Protein AF-A0A1I6NS95-F1 (afdb_monomer_lite)

Sequence (112 aa):
MSKTRNIIADAEKYINKHNVPCTVEELFIEFERKYRLHIEFEAYLKQENINSKLEKMRRDKRLLEKRKLFAEWYFVKNQATQSVKKSFINISEMVFASTKTVQNDILKETTD

Structure (mmCIF, N/CA/C/O backbone):
data_AF-A0A1I6NS95-F1
#
_entry.id   AF-A0A1I6NS95-F1
#
loop_
_atom_site.group_PDB
_atom_site.id
_atom_site.type_symbol
_atom_site.label_atom_id
_atom_site.label_alt_id
_atom_site.label_comp_id
_atom_site.label_asym_id
_atom_site.label_entity_id
_atom_site.label_seq_id
_atom_site.pdbx_PDB_ins_code
_atom_site.Cartn_x
_atom_site.Cartn_y
_atom_site.Cartn_z
_atom_site.occupancy
_atom_site.B_iso_or_equiv
_atom_site.auth_seq_id
_atom_site.auth_comp_id
_atom_site.auth_asym_id
_atom_site.auth_atom_id
_atom_site.pdbx_PDB_model_num
ATOM 1 N N . MET A 1 1 ? 30.304 -21.095 -13.608 1.00 44.31 1 MET A N 1
ATOM 2 C CA . MET A 1 1 ? 30.400 -20.032 -14.632 1.00 44.31 1 MET A CA 1
ATOM 3 C C . MET A 1 1 ? 29.029 -19.395 -14.794 1.00 44.31 1 MET A C 1
ATOM 5 O O . MET A 1 1 ? 28.091 -20.099 -15.149 1.00 44.31 1 MET A O 1
ATOM 9 N N . SER A 1 2 ? 28.887 -18.113 -14.451 1.00 53.81 2 SER A N 1
ATOM 10 C CA . SER A 1 2 ? 27.651 -17.357 -14.691 1.00 53.81 2 SER A CA 1
ATOM 11 C C . SER A 1 2 ? 27.492 -17.174 -16.201 1.00 53.81 2 SER A C 1
ATOM 13 O O . SER A 1 2 ? 28.412 -16.669 -16.840 1.00 53.81 2 SER A O 1
ATOM 15 N N . LYS A 1 3 ? 26.384 -17.638 -16.792 1.00 67.56 3 LYS A N 1
ATOM 16 C CA . LYS A 1 3 ? 26.095 -17.369 -18.208 1.00 67.56 3 LYS A CA 1
ATOM 17 C C . LYS A 1 3 ? 25.934 -15.859 -18.365 1.00 67.56 3 LYS A C 1
ATOM 19 O O . LYS A 1 3 ? 25.018 -15.287 -17.779 1.00 67.56 3 LYS A O 1
ATOM 24 N N . THR A 1 4 ? 26.804 -15.227 -19.147 1.00 69.00 4 THR A N 1
ATOM 25 C CA . THR A 1 4 ? 26.652 -13.823 -19.534 1.00 69.00 4 THR A CA 1
ATOM 26 C C . THR A 1 4 ? 25.304 -13.673 -20.233 1.00 69.00 4 THR A C 1
ATOM 28 O O . THR A 1 4 ? 25.068 -14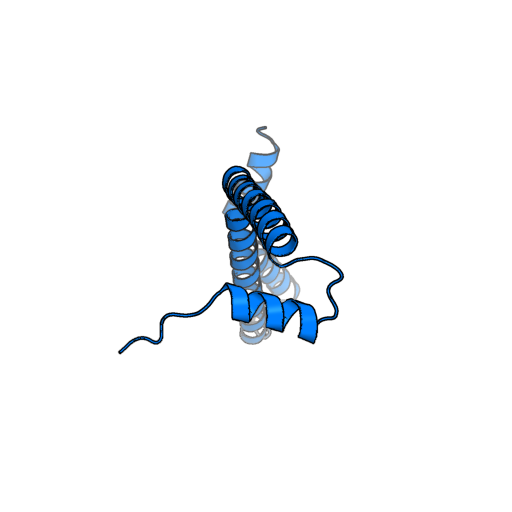.273 -21.282 1.00 69.00 4 THR A O 1
ATOM 31 N N . ARG A 1 5 ? 24.376 -12.958 -19.597 1.00 79.19 5 ARG A N 1
ATOM 32 C CA . ARG A 1 5 ? 23.014 -12.777 -20.100 1.00 79.19 5 ARG A CA 1
ATOM 33 C C . ARG A 1 5 ? 23.073 -11.855 -21.316 1.00 79.19 5 ARG A C 1
ATOM 35 O O . ARG A 1 5 ? 23.588 -10.745 -21.205 1.00 79.19 5 ARG A O 1
ATOM 42 N N . ASN A 1 6 ? 22.578 -12.311 -22.464 1.00 89.00 6 ASN A N 1
ATOM 43 C CA . ASN A 1 6 ? 22.500 -11.477 -23.658 1.00 89.00 6 ASN A CA 1
ATOM 44 C C . ASN A 1 6 ? 21.178 -10.702 -23.638 1.00 89.00 6 ASN A C 1
ATOM 46 O O . ASN A 1 6 ? 20.136 -11.215 -24.038 1.00 89.00 6 ASN A O 1
ATOM 50 N N . ILE A 1 7 ? 21.239 -9.469 -23.139 1.00 89.00 7 ILE A N 1
ATOM 51 C CA . ILE A 1 7 ? 20.060 -8.624 -22.937 1.00 89.00 7 ILE A CA 1
ATOM 52 C C . ILE A 1 7 ? 19.374 -8.229 -24.253 1.00 89.00 7 ILE A C 1
ATOM 54 O O . ILE A 1 7 ? 18.163 -8.036 -24.266 1.00 89.00 7 ILE A O 1
ATOM 58 N N . ILE A 1 8 ? 20.127 -8.171 -25.357 1.00 92.75 8 ILE A N 1
ATOM 59 C CA . ILE A 1 8 ? 19.585 -7.901 -26.694 1.00 92.75 8 ILE A CA 1
ATOM 60 C C . ILE A 1 8 ? 18.709 -9.071 -27.134 1.00 92.75 8 ILE A C 1
ATOM 62 O O . ILE A 1 8 ? 17.544 -8.875 -27.459 1.00 92.75 8 ILE A O 1
ATOM 66 N N . ALA A 1 9 ? 19.221 -10.299 -27.025 1.00 92.06 9 ALA A N 1
ATOM 67 C CA . ALA A 1 9 ? 18.457 -11.500 -27.363 1.00 92.06 9 ALA A CA 1
ATOM 68 C C . ALA A 1 9 ? 17.201 -11.660 -26.484 1.00 92.06 9 ALA A C 1
ATOM 70 O O . ALA A 1 9 ? 16.153 -12.110 -26.951 1.00 92.06 9 ALA A O 1
ATOM 71 N N . ASP A 1 10 ? 17.281 -11.272 -25.207 1.00 92.69 10 ASP A N 1
ATOM 72 C CA . ASP A 1 10 ? 16.124 -11.269 -24.308 1.00 92.69 10 ASP A CA 1
ATOM 73 C C . ASP A 1 10 ? 15.079 -10.208 -24.719 1.00 92.69 10 ASP A C 1
ATOM 75 O O . ASP A 1 10 ? 13.876 -10.484 -24.670 1.00 92.69 10 ASP A O 1
ATOM 79 N N . ALA A 1 11 ? 15.516 -9.027 -25.169 1.00 91.62 11 ALA A N 1
ATOM 80 C CA . ALA A 1 11 ? 14.643 -7.962 -25.663 1.00 91.62 11 ALA A CA 1
ATOM 81 C C . ALA A 1 11 ? 13.969 -8.332 -26.995 1.00 91.62 11 ALA A C 1
ATOM 83 O O . ALA A 1 11 ? 12.755 -8.182 -27.126 1.00 91.62 11 ALA A O 1
ATOM 84 N N . GLU A 1 12 ? 14.709 -8.909 -27.942 1.00 94.69 12 GLU A N 1
ATOM 85 C CA . GLU A 1 12 ? 14.156 -9.444 -29.196 1.00 94.69 12 GLU A CA 1
ATOM 86 C C . GLU A 1 12 ? 13.106 -10.521 -28.916 1.00 94.69 12 GLU A C 1
ATOM 88 O O . GLU A 1 12 ? 12.006 -10.513 -29.473 1.00 94.69 12 GLU A O 1
ATOM 93 N N . LYS A 1 13 ? 13.413 -11.441 -27.994 1.00 94.56 13 LYS A N 1
ATOM 94 C CA . LYS A 1 13 ? 12.470 -12.476 -27.569 1.00 94.56 13 LYS A CA 1
ATOM 95 C C . LYS A 1 13 ? 11.212 -11.874 -26.949 1.00 94.56 13 LYS A C 1
ATOM 97 O O . LYS A 1 13 ? 10.124 -12.397 -27.183 1.00 94.56 13 LYS A O 1
ATOM 102 N N . TYR A 1 14 ? 11.341 -10.810 -26.160 1.00 92.88 14 TYR A N 1
ATOM 103 C CA . TYR A 1 14 ? 10.204 -10.100 -25.579 1.00 92.88 14 TYR A CA 1
ATOM 104 C C . TYR A 1 14 ? 9.336 -9.444 -26.660 1.00 92.88 14 TYR A C 1
ATOM 106 O O . TYR A 1 14 ? 8.125 -9.674 -26.674 1.00 92.88 14 TYR A O 1
ATOM 114 N N . ILE A 1 15 ? 9.952 -8.712 -27.591 1.00 94.50 15 ILE A N 1
ATOM 115 C CA . ILE A 1 15 ? 9.281 -8.060 -28.725 1.00 94.50 15 ILE A CA 1
ATOM 116 C C . ILE A 1 15 ? 8.488 -9.085 -29.536 1.00 94.50 15 ILE A C 1
ATOM 118 O O . ILE A 1 15 ? 7.281 -8.925 -29.715 1.00 94.50 15 ILE A O 1
ATOM 122 N N . ASN A 1 16 ? 9.137 -10.183 -29.926 1.00 94.25 16 ASN A N 1
ATOM 123 C CA . ASN A 1 16 ? 8.523 -11.242 -30.724 1.00 94.25 16 ASN A CA 1
ATOM 124 C C . ASN A 1 16 ? 7.414 -11.981 -29.966 1.00 94.25 16 ASN A C 1
ATOM 126 O O . ASN A 1 16 ? 6.377 -12.307 -30.533 1.00 94.25 16 ASN A O 1
ATOM 130 N N . LYS A 1 17 ? 7.605 -12.249 -28.668 1.00 96.12 17 LYS A N 1
ATOM 131 C CA . LYS A 1 17 ? 6.603 -12.945 -27.847 1.00 96.12 17 LYS A CA 1
ATOM 132 C C . LYS A 1 17 ? 5.340 -12.109 -27.637 1.00 96.12 17 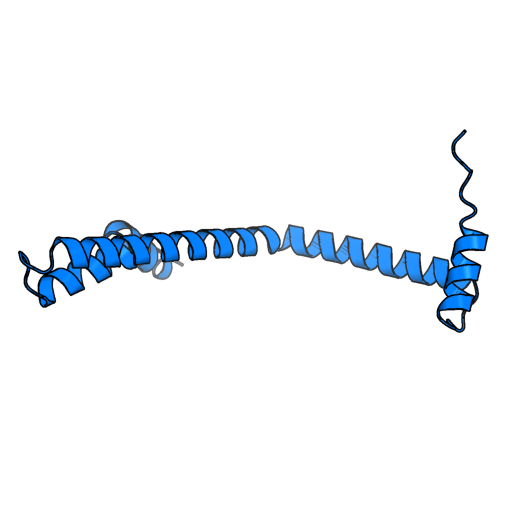LYS A C 1
ATOM 134 O O . LYS A 1 17 ? 4.253 -12.673 -27.527 1.00 96.12 17 LYS A O 1
ATOM 139 N N . HIS A 1 18 ? 5.491 -10.793 -27.514 1.00 93.38 18 HIS A N 1
ATOM 140 C CA . HIS A 1 18 ? 4.404 -9.878 -27.169 1.00 93.38 18 HIS A CA 1
ATOM 141 C C . HIS A 1 18 ? 3.910 -9.040 -28.357 1.00 93.38 18 HIS A C 1
ATOM 143 O O . HIS A 1 18 ? 3.028 -8.207 -28.162 1.00 93.38 18 HIS A O 1
ATOM 149 N N . ASN A 1 19 ? 4.431 -9.281 -29.567 1.00 92.94 19 ASN A N 1
ATOM 150 C CA . ASN A 1 19 ? 4.130 -8.528 -30.788 1.00 92.94 19 ASN A CA 1
ATOM 151 C C . ASN A 1 19 ? 4.232 -7.009 -30.584 1.00 92.94 19 ASN A C 1
ATOM 153 O O . ASN A 1 19 ? 3.344 -6.253 -30.979 1.00 92.94 19 ASN A O 1
ATOM 157 N N . VAL A 1 20 ? 5.299 -6.564 -29.918 1.00 91.56 20 VAL A N 1
ATOM 158 C CA . VAL A 1 20 ? 5.521 -5.135 -29.670 1.00 91.56 20 VAL A CA 1
ATOM 159 C C . VAL A 1 20 ? 6.035 -4.497 -30.965 1.00 91.56 20 VAL A C 1
ATOM 161 O O . VAL A 1 20 ? 7.064 -4.934 -31.470 1.00 91.56 20 VAL A O 1
ATOM 164 N N . PRO A 1 21 ? 5.362 -3.484 -31.536 1.00 92.19 21 PRO A N 1
ATOM 165 C CA . PRO A 1 21 ? 5.769 -2.891 -32.807 1.00 92.19 21 PRO A CA 1
ATOM 166 C C . PRO A 1 21 ? 6.875 -1.843 -32.600 1.00 92.19 21 PRO A C 1
ATOM 168 O O . PRO A 1 21 ? 6.667 -0.664 -32.871 1.00 92.19 21 PRO A O 1
ATOM 171 N N . CYS A 1 22 ? 8.026 -2.253 -32.067 1.00 91.62 22 CYS A N 1
ATOM 172 C CA . CYS A 1 22 ? 9.186 -1.382 -31.871 1.00 91.62 22 CYS A CA 1
ATOM 173 C C . CYS A 1 22 ? 10.500 -2.155 -32.030 1.00 91.62 22 CYS A C 1
ATOM 175 O O . CYS A 1 22 ? 10.524 -3.388 -31.937 1.00 91.62 22 CYS A O 1
ATOM 177 N N . THR A 1 23 ? 11.603 -1.438 -32.233 1.00 94.81 23 THR A N 1
ATOM 178 C CA . THR A 1 23 ? 12.944 -2.035 -32.189 1.00 94.81 23 THR A CA 1
ATOM 179 C C . THR A 1 23 ? 13.404 -2.273 -30.750 1.00 94.81 23 THR A C 1
ATOM 181 O O . THR A 1 23 ? 12.794 -1.815 -29.778 1.00 94.81 23 THR A O 1
ATOM 184 N N . VAL A 1 24 ? 14.503 -3.011 -30.600 1.00 93.25 24 VAL A N 1
ATOM 185 C CA . VAL A 1 24 ? 15.144 -3.243 -29.300 1.00 93.25 24 VAL A CA 1
ATOM 186 C C . VAL A 1 24 ? 15.642 -1.928 -28.694 1.00 93.25 24 VAL A C 1
ATOM 188 O O . VAL A 1 24 ? 15.466 -1.693 -27.499 1.00 93.25 24 VAL A O 1
ATOM 191 N N . GLU A 1 25 ? 16.224 -1.048 -29.507 1.00 93.75 25 GLU A N 1
ATOM 192 C CA . GLU A 1 25 ? 16.699 0.271 -29.082 1.00 93.75 25 GLU A CA 1
ATOM 193 C C . GLU A 1 25 ? 15.542 1.147 -28.592 1.00 93.75 25 GLU A C 1
ATOM 195 O O . GLU A 1 25 ? 15.624 1.725 -27.508 1.00 93.75 25 GLU A O 1
ATOM 200 N N . GLU A 1 26 ? 14.441 1.198 -29.347 1.00 92.88 26 GLU A N 1
ATOM 201 C CA . GLU A 1 26 ? 13.230 1.932 -28.962 1.00 92.88 26 GLU A CA 1
ATOM 202 C C . GLU A 1 26 ? 12.646 1.400 -27.650 1.00 92.88 26 GLU A C 1
ATOM 204 O O . GLU A 1 26 ? 12.262 2.182 -26.775 1.00 92.88 26 GLU A O 1
ATOM 209 N N . LEU A 1 27 ? 12.644 0.075 -27.470 1.00 91.75 27 LEU A N 1
ATOM 210 C CA . LEU A 1 27 ? 12.200 -0.563 -26.235 1.00 91.75 27 LEU A CA 1
ATOM 211 C C . LEU A 1 27 ? 13.051 -0.128 -25.035 1.00 91.75 27 LEU A C 1
ATOM 213 O O . LEU A 1 27 ? 12.503 0.149 -23.965 1.00 91.75 27 LEU A O 1
ATOM 217 N N . PHE A 1 28 ? 14.375 -0.055 -25.193 1.00 93.19 28 PHE A N 1
ATOM 218 C CA . PHE A 1 28 ? 15.265 0.388 -24.118 1.00 93.19 28 PHE A CA 1
ATOM 219 C C . PHE A 1 28 ? 15.115 1.875 -23.802 1.00 93.19 28 PHE A C 1
ATOM 221 O O . PHE A 1 28 ? 15.098 2.231 -22.624 1.00 93.19 28 PHE A O 1
ATOM 228 N N . ILE A 1 29 ? 14.941 2.729 -24.812 1.00 93.06 29 ILE A N 1
ATOM 229 C CA . ILE A 1 29 ? 14.680 4.163 -24.613 1.00 93.06 29 ILE A CA 1
ATOM 230 C C . ILE A 1 29 ? 13.368 4.360 -23.840 1.00 93.06 29 ILE A C 1
ATOM 232 O O . ILE A 1 29 ? 13.315 5.106 -22.857 1.00 93.06 29 ILE A O 1
ATOM 236 N N . GLU A 1 30 ? 12.311 3.650 -24.235 1.00 89.94 30 GLU A N 1
ATOM 237 C CA . GLU A 1 30 ? 11.026 3.672 -23.532 1.00 89.94 30 GLU A CA 1
ATOM 238 C C . GLU A 1 30 ? 11.143 3.158 -22.095 1.00 89.94 30 GLU A C 1
ATOM 240 O O . GLU A 1 30 ? 10.564 3.738 -21.169 1.00 89.94 30 GLU A O 1
ATOM 245 N N . PHE A 1 31 ? 11.908 2.085 -21.890 1.00 89.94 31 PHE A N 1
ATOM 246 C CA . PHE A 1 31 ? 12.181 1.555 -20.561 1.00 89.94 31 PHE A CA 1
ATOM 247 C C . PHE A 1 31 ? 12.908 2.578 -19.687 1.00 89.94 31 PHE A C 1
ATOM 249 O O . PHE A 1 31 ? 12.475 2.824 -18.561 1.00 89.94 31 PHE A O 1
ATOM 256 N N . GLU A 1 32 ? 13.964 3.213 -20.196 1.00 91.62 32 GLU A N 1
ATOM 257 C CA . GLU A 1 32 ? 14.724 4.217 -19.453 1.00 91.62 32 GLU A CA 1
ATOM 258 C C . GLU A 1 32 ? 13.836 5.405 -19.063 1.00 91.62 32 GLU A C 1
ATOM 260 O O . GLU A 1 32 ? 13.848 5.841 -17.908 1.00 91.62 32 GLU A O 1
ATOM 265 N N . ARG A 1 33 ? 12.994 5.883 -19.987 1.00 93.19 33 ARG A N 1
ATOM 266 C CA . ARG A 1 33 ? 12.029 6.953 -19.703 1.00 93.19 33 ARG A CA 1
ATOM 267 C C . ARG A 1 33 ? 11.069 6.564 -18.577 1.00 93.19 33 ARG A C 1
ATOM 269 O O . ARG A 1 33 ? 10.877 7.336 -17.638 1.00 93.19 33 ARG A O 1
ATOM 276 N N . LYS A 1 34 ? 10.482 5.365 -18.643 1.00 90.62 34 LYS A N 1
ATOM 277 C CA . LYS A 1 34 ? 9.575 4.856 -17.598 1.00 90.62 34 LYS A CA 1
ATOM 278 C C . LYS A 1 34 ? 10.287 4.670 -16.262 1.00 90.62 34 LYS A C 1
ATOM 280 O O . LYS A 1 34 ? 9.706 4.959 -15.219 1.00 90.62 34 LYS A O 1
ATOM 285 N N . TYR A 1 35 ? 11.536 4.220 -16.289 1.00 91.38 35 TYR A N 1
ATOM 286 C CA . TYR A 1 35 ? 12.349 4.048 -15.094 1.00 91.38 35 TYR A CA 1
ATOM 287 C C . TYR A 1 35 ? 12.627 5.388 -14.398 1.00 91.38 35 TYR A C 1
ATOM 289 O O . TYR A 1 35 ? 12.461 5.488 -13.184 1.00 91.38 35 TYR A O 1
ATOM 297 N N . ARG A 1 36 ? 12.949 6.447 -15.153 1.00 91.00 36 ARG A N 1
ATOM 298 C CA . ARG A 1 36 ? 13.121 7.799 -14.589 1.00 91.00 36 ARG A CA 1
ATOM 299 C C . ARG A 1 36 ? 11.837 8.330 -13.949 1.00 91.00 36 ARG A C 1
ATOM 301 O O . ARG A 1 36 ? 11.881 8.791 -12.813 1.00 91.00 36 ARG A O 1
ATOM 308 N N . LEU A 1 37 ? 10.692 8.177 -14.620 1.00 93.19 37 LEU A N 1
ATOM 309 C CA . LEU A 1 37 ? 9.387 8.550 -14.055 1.00 93.19 37 LEU A CA 1
ATOM 310 C C . LEU A 1 37 ? 9.073 7.779 -12.767 1.00 93.19 37 LEU A C 1
ATOM 312 O O . LEU A 1 37 ? 8.502 8.333 -11.831 1.00 93.19 37 LEU A O 1
ATOM 316 N N . HIS A 1 38 ? 9.455 6.502 -12.701 1.00 91.88 38 HIS A N 1
ATOM 317 C CA . HIS A 1 38 ? 9.289 5.707 -11.491 1.00 91.88 38 HIS A CA 1
ATOM 318 C C . HIS A 1 38 ? 10.122 6.257 -10.325 1.00 91.88 38 HIS A C 1
ATOM 320 O O . HIS A 1 38 ? 9.592 6.393 -9.226 1.00 91.88 38 HIS A O 1
ATOM 326 N N . ILE A 1 39 ? 11.379 6.643 -10.570 1.00 91.81 39 ILE A N 1
ATOM 327 C CA . ILE A 1 39 ? 12.236 7.278 -9.555 1.00 91.81 39 ILE A CA 1
ATOM 328 C C . ILE A 1 39 ? 11.611 8.585 -9.046 1.00 91.81 39 ILE A C 1
ATOM 330 O O . ILE A 1 39 ? 11.558 8.811 -7.837 1.00 91.81 39 ILE A O 1
ATOM 334 N N . GLU A 1 40 ? 11.118 9.440 -9.946 1.00 92.19 40 GLU A N 1
ATOM 335 C CA . GLU A 1 40 ? 10.455 10.698 -9.572 1.00 92.19 40 GLU A CA 1
ATOM 336 C C . GLU A 1 40 ? 9.197 10.448 -8.733 1.00 92.19 40 GLU A C 1
ATOM 338 O O . GLU A 1 40 ? 8.973 11.111 -7.717 1.00 92.19 40 GLU A O 1
ATOM 343 N N . PHE A 1 41 ? 8.405 9.444 -9.109 1.00 89.44 41 PHE A N 1
ATOM 344 C CA . PHE A 1 41 ? 7.230 9.041 -8.348 1.00 89.44 41 PHE A CA 1
ATOM 345 C C . PHE A 1 41 ? 7.594 8.528 -6.947 1.00 89.44 41 PHE A C 1
ATOM 347 O O . PHE A 1 41 ? 6.962 8.922 -5.966 1.00 89.44 41 PHE A O 1
ATOM 354 N N . GLU A 1 42 ? 8.631 7.698 -6.814 1.00 84.25 42 GLU A N 1
ATOM 355 C CA . GLU A 1 42 ? 9.111 7.246 -5.502 1.00 84.25 42 GLU A CA 1
ATOM 356 C C . GLU A 1 42 ? 9.605 8.411 -4.634 1.00 84.25 42 GLU A C 1
ATOM 358 O O . GLU A 1 42 ? 9.310 8.460 -3.432 1.00 84.25 42 GLU A O 1
ATOM 363 N N . ALA A 1 43 ? 10.313 9.374 -5.231 1.00 90.12 43 ALA A N 1
ATOM 364 C CA . ALA A 1 43 ? 10.755 10.581 -4.541 1.00 90.12 43 ALA A CA 1
ATOM 365 C C . ALA A 1 43 ? 9.560 11.401 -4.029 1.00 90.12 43 ALA A C 1
ATOM 367 O O . ALA A 1 43 ? 9.545 11.785 -2.857 1.00 90.12 43 ALA A O 1
ATOM 368 N N . TYR A 1 44 ? 8.529 11.582 -4.859 1.00 89.00 44 TYR A N 1
ATOM 369 C CA . TYR A 1 44 ? 7.283 12.246 -4.474 1.00 89.00 44 TYR A CA 1
ATOM 370 C C . TYR A 1 44 ? 6.578 11.528 -3.313 1.00 89.00 44 TYR A C 1
ATOM 372 O O . TYR A 1 44 ? 6.250 12.154 -2.304 1.00 89.00 44 TYR A O 1
ATOM 380 N N . LEU A 1 45 ? 6.411 10.201 -3.390 1.00 79.44 45 LEU A N 1
ATOM 381 C CA . LEU A 1 45 ? 5.798 9.413 -2.310 1.00 79.44 45 LEU A CA 1
ATOM 382 C C . LEU A 1 45 ? 6.532 9.582 -0.974 1.00 79.44 45 LEU A C 1
ATOM 384 O O . LEU A 1 45 ? 5.900 9.594 0.092 1.00 79.44 45 LEU A O 1
ATOM 388 N N . LYS A 1 46 ? 7.865 9.686 -1.029 1.00 83.38 46 LYS A N 1
ATOM 389 C CA . LYS A 1 46 ? 8.718 9.899 0.140 1.00 83.38 46 LYS A CA 1
ATOM 390 C C . LYS A 1 46 ? 8.590 11.324 0.678 1.00 83.38 46 LYS A C 1
ATOM 392 O O . LYS A 1 46 ? 8.425 11.478 1.885 1.00 83.38 46 LYS A O 1
ATOM 397 N N . GLN A 1 47 ? 8.620 12.334 -0.192 1.00 88.12 47 GLN A N 1
ATOM 398 C CA . GLN A 1 47 ? 8.465 13.745 0.176 1.00 88.12 47 GLN A CA 1
ATOM 399 C C . GLN A 1 47 ? 7.110 14.009 0.846 1.00 88.12 47 GLN A C 1
ATOM 401 O O . GLN A 1 47 ? 7.053 14.607 1.918 1.00 88.12 47 GLN A O 1
ATOM 406 N N . GLU A 1 48 ? 6.030 13.472 0.282 1.00 88.69 48 GLU A N 1
ATOM 407 C CA . GLU A 1 48 ? 4.668 13.643 0.805 1.00 88.69 48 GLU A CA 1
ATOM 408 C C . GLU A 1 48 ? 4.346 12.750 2.017 1.00 88.69 48 GLU A C 1
ATOM 410 O O . GLU A 1 48 ? 3.226 12.764 2.557 1.00 88.69 48 GLU A O 1
ATOM 415 N N . ASN A 1 49 ? 5.325 11.952 2.461 1.00 86.25 49 ASN A N 1
ATOM 416 C CA . ASN A 1 49 ? 5.195 10.976 3.540 1.00 86.25 49 ASN A CA 1
ATOM 417 C C . ASN A 1 49 ? 4.004 10.014 3.344 1.00 86.25 49 ASN A C 1
ATOM 419 O O . ASN A 1 49 ? 3.434 9.520 4.322 1.00 86.25 49 ASN A O 1
ATOM 423 N N . ILE A 1 50 ? 3.613 9.723 2.097 1.00 81.56 50 ILE A N 1
ATOM 424 C CA . ILE A 1 50 ? 2.403 8.944 1.776 1.00 81.56 50 ILE A CA 1
ATOM 425 C C . ILE A 1 50 ? 2.513 7.520 2.327 1.00 81.56 50 ILE A C 1
ATOM 427 O O . ILE A 1 50 ? 1.594 7.041 2.991 1.00 81.56 50 ILE A O 1
ATOM 431 N N . ASN A 1 51 ? 3.665 6.870 2.146 1.00 81.31 51 ASN A N 1
ATOM 432 C CA . ASN A 1 51 ? 3.899 5.522 2.675 1.00 81.31 51 ASN A CA 1
ATOM 433 C C . ASN A 1 51 ? 3.842 5.487 4.210 1.00 81.31 51 ASN A C 1
ATOM 435 O O . ASN A 1 51 ? 3.288 4.558 4.794 1.00 81.31 51 ASN A O 1
ATOM 439 N N . SER A 1 52 ? 4.354 6.530 4.869 1.00 79.00 52 SER A N 1
ATOM 440 C CA . SER A 1 52 ? 4.286 6.661 6.328 1.00 79.00 52 SER A CA 1
ATOM 441 C C . SER A 1 52 ? 2.841 6.841 6.810 1.00 79.00 52 SER A C 1
ATOM 443 O O . SER A 1 52 ? 2.405 6.151 7.736 1.00 79.00 52 SER A O 1
ATOM 445 N N . LYS A 1 53 ? 2.058 7.697 6.135 1.00 76.06 53 LYS A N 1
ATOM 446 C CA . LYS A 1 53 ? 0.624 7.898 6.409 1.00 76.06 53 LYS A CA 1
ATOM 447 C C . LYS A 1 53 ? -0.170 6.599 6.229 1.00 76.06 53 LYS A C 1
ATOM 449 O O . LYS A 1 53 ? -0.960 6.245 7.101 1.00 76.06 53 LYS A O 1
ATOM 454 N N . LEU A 1 54 ? 0.087 5.849 5.157 1.00 73.81 54 LEU A N 1
ATOM 455 C CA . LEU A 1 54 ? -0.567 4.566 4.886 1.00 73.81 54 LEU A CA 1
ATOM 456 C C . LEU A 1 54 ? -0.253 3.520 5.969 1.00 73.81 54 LEU A C 1
ATOM 458 O O . LEU A 1 54 ? -1.154 2.837 6.463 1.00 73.81 54 LEU A O 1
ATOM 462 N N . GLU A 1 55 ? 1.011 3.412 6.380 1.00 77.25 55 GLU A N 1
ATOM 463 C CA . GLU A 1 55 ? 1.410 2.512 7.465 1.00 77.25 55 GLU A CA 1
ATOM 464 C C . GLU A 1 55 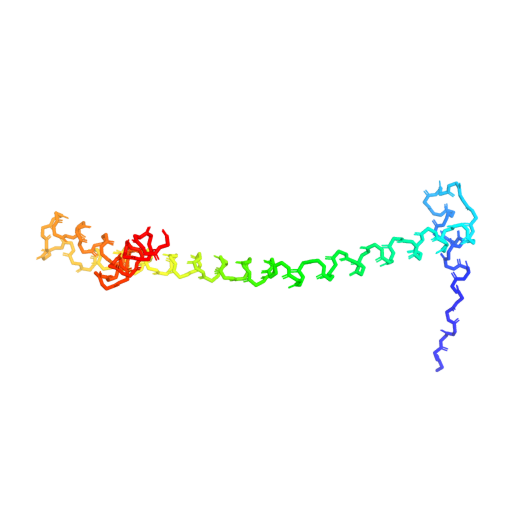? 0.809 2.923 8.812 1.00 77.25 55 GLU A C 1
ATOM 466 O O . GLU A 1 55 ? 0.405 2.054 9.590 1.00 77.25 55 GLU A O 1
ATOM 471 N N . LYS A 1 56 ? 0.680 4.228 9.084 1.00 75.75 56 LYS A N 1
ATOM 472 C CA . LYS A 1 56 ? -0.040 4.726 10.262 1.00 75.75 56 LYS A CA 1
ATOM 473 C C . LYS A 1 56 ? -1.510 4.294 10.228 1.00 75.75 56 LYS A C 1
ATOM 475 O O . LYS A 1 56 ? -1.955 3.637 11.163 1.00 75.75 56 LYS A O 1
ATOM 480 N N . MET A 1 57 ? -2.220 4.526 9.122 1.00 71.81 57 MET A N 1
ATOM 481 C CA . MET A 1 57 ? -3.621 4.101 8.966 1.00 71.81 57 MET A CA 1
ATOM 482 C C . MET A 1 57 ? -3.802 2.588 9.154 1.00 71.81 57 MET A C 1
ATOM 484 O O . MET A 1 57 ? -4.757 2.143 9.791 1.00 71.81 57 MET A O 1
ATOM 488 N N . ARG A 1 58 ? -2.874 1.772 8.635 1.00 72.06 58 ARG A N 1
ATOM 489 C CA . ARG A 1 58 ? -2.892 0.312 8.831 1.00 72.06 58 ARG A CA 1
ATOM 490 C C . ARG A 1 58 ? -2.726 -0.074 10.301 1.00 72.06 58 ARG A C 1
ATOM 492 O O . ARG A 1 58 ? -3.412 -0.987 10.766 1.00 72.06 58 ARG A O 1
ATOM 499 N N . ARG A 1 59 ? -1.829 0.594 11.034 1.00 72.19 59 ARG A N 1
ATOM 500 C CA . ARG A 1 59 ? -1.654 0.375 12.480 1.00 72.19 59 ARG A CA 1
ATOM 501 C C . ARG A 1 59 ? -2.894 0.794 13.261 1.00 72.19 59 ARG A C 1
ATOM 503 O O . ARG A 1 59 ? -3.351 0.014 14.094 1.00 72.19 59 ARG A O 1
ATOM 510 N N . ASP A 1 60 ? -3.455 1.957 12.947 1.00 72.88 60 ASP A N 1
ATOM 511 C CA . ASP A 1 60 ? -4.647 2.492 13.609 1.00 72.88 60 ASP A CA 1
ATOM 512 C C . ASP A 1 60 ? -5.852 1.563 13.396 1.00 72.88 60 ASP A C 1
ATOM 514 O O . ASP A 1 60 ? -6.538 1.205 14.357 1.00 72.88 60 ASP A O 1
ATOM 518 N N . LYS A 1 61 ? -6.034 1.043 12.173 1.00 75.19 61 LYS A N 1
ATOM 519 C CA . LYS A 1 61 ? -7.047 0.020 11.870 1.00 75.19 61 LYS A CA 1
ATOM 520 C C . LYS A 1 61 ? -6.880 -1.235 12.736 1.00 75.19 61 LYS A C 1
ATOM 522 O O . LYS A 1 61 ? -7.837 -1.669 13.373 1.00 75.19 61 LYS A O 1
ATOM 527 N N . ARG A 1 62 ? -5.667 -1.800 12.804 1.00 73.44 62 ARG A N 1
ATOM 528 C CA . ARG A 1 62 ? -5.385 -2.995 13.629 1.00 73.44 62 ARG A CA 1
ATOM 529 C C . ARG A 1 62 ? -5.641 -2.740 15.116 1.00 73.44 62 ARG A C 1
ATOM 531 O O . ARG A 1 62 ? -6.086 -3.638 15.828 1.00 73.44 62 ARG A O 1
ATOM 538 N N . LEU A 1 63 ? -5.326 -1.541 15.607 1.00 75.19 63 LEU A N 1
ATOM 539 C CA . LEU A 1 63 ? -5.571 -1.169 16.999 1.00 75.19 63 LEU A CA 1
ATOM 540 C C . LEU A 1 63 ? -7.073 -1.098 17.295 1.00 75.19 63 LEU A C 1
ATOM 542 O O . LEU A 1 63 ? -7.513 -1.625 18.318 1.00 75.19 63 LEU A O 1
ATOM 546 N N . LEU A 1 64 ? -7.852 -0.498 16.395 1.00 73.94 64 LEU A N 1
ATOM 547 C CA . LEU A 1 64 ? -9.303 -0.404 16.528 1.00 73.94 64 LEU A CA 1
ATOM 548 C C . LEU A 1 64 ? -9.963 -1.791 16.534 1.00 73.94 64 LEU A C 1
ATOM 550 O O . LEU A 1 64 ? -10.813 -2.063 17.380 1.00 73.94 64 LEU A O 1
ATOM 554 N N . GLU A 1 65 ? -9.519 -2.696 15.659 1.00 75.56 65 GLU A N 1
ATOM 555 C CA . GLU A 1 65 ? -9.985 -4.090 15.633 1.00 75.56 65 GLU A CA 1
ATOM 556 C C . GLU A 1 65 ? -9.718 -4.804 16.968 1.00 75.56 65 GLU A C 1
ATOM 558 O O . GLU A 1 65 ? -10.618 -5.435 17.525 1.00 75.56 65 GLU A O 1
ATOM 563 N N . LYS A 1 66 ? -8.518 -4.644 17.546 1.00 72.88 66 LYS A N 1
ATOM 564 C CA . LYS A 1 66 ? -8.194 -5.201 18.872 1.00 72.88 66 LYS A CA 1
ATOM 565 C C . LYS A 1 66 ? -9.077 -4.630 19.981 1.00 72.88 66 LYS A C 1
ATOM 567 O O . LYS A 1 66 ? -9.517 -5.380 20.850 1.00 72.88 66 LYS A O 1
ATOM 572 N N . ARG A 1 67 ? -9.342 -3.319 19.963 1.00 72.88 67 ARG A N 1
ATOM 573 C CA . ARG A 1 67 ? -10.223 -2.669 20.949 1.00 72.88 67 ARG A CA 1
ATOM 574 C C . ARG A 1 67 ? -11.655 -3.175 20.846 1.00 72.88 67 ARG A C 1
ATOM 576 O O . ARG A 1 67 ? -12.270 -3.438 21.874 1.00 72.88 67 ARG A O 1
ATOM 583 N N . LYS A 1 68 ? -12.160 -3.369 19.627 1.00 72.50 68 LYS A N 1
ATOM 584 C CA . LYS A 1 68 ? -13.486 -3.945 19.393 1.00 72.50 68 LYS A CA 1
ATOM 585 C C . LYS A 1 68 ? -13.592 -5.357 19.978 1.00 72.50 68 LYS A C 1
ATOM 587 O O . LYS A 1 68 ? -14.509 -5.614 20.750 1.00 72.50 68 LYS A O 1
ATOM 592 N N . LEU A 1 69 ? -12.611 -6.220 19.702 1.00 72.56 69 LEU A N 1
ATOM 593 C CA . LEU A 1 69 ? -12.557 -7.575 20.269 1.00 72.56 69 LEU A CA 1
ATOM 594 C C . LEU A 1 69 ? -12.507 -7.562 21.805 1.00 72.56 69 LEU A C 1
ATOM 596 O O . LEU A 1 69 ? -13.180 -8.355 22.461 1.00 72.56 69 LEU A O 1
ATOM 600 N N . PHE A 1 70 ? -11.730 -6.648 22.392 1.00 73.00 70 PHE A N 1
ATOM 601 C CA . PHE A 1 70 ? -11.683 -6.484 23.844 1.00 73.00 70 PHE A CA 1
ATOM 602 C C . PHE A 1 70 ? -13.033 -6.036 24.419 1.00 73.00 70 PHE A C 1
ATOM 604 O O . PHE A 1 70 ? -13.476 -6.581 25.428 1.00 73.00 70 PHE A O 1
ATOM 611 N N . ALA A 1 71 ? -13.700 -5.076 23.778 1.00 69.00 71 ALA A N 1
ATOM 612 C CA . ALA A 1 71 ? -15.002 -4.587 24.214 1.00 69.00 71 ALA A CA 1
ATOM 613 C C . ALA A 1 71 ? -16.086 -5.678 24.136 1.00 69.00 71 ALA A C 1
ATOM 615 O O . ALA A 1 71 ? -16.873 -5.832 25.071 1.00 69.00 71 ALA A O 1
ATOM 616 N N . GLU A 1 72 ? -16.083 -6.482 23.069 1.00 70.12 72 GLU A N 1
ATOM 617 C CA . GLU A 1 72 ? -16.956 -7.654 22.922 1.00 70.12 72 GLU A CA 1
ATOM 618 C C . GLU A 1 72 ? -16.710 -8.679 24.042 1.00 70.12 72 GLU A C 1
ATOM 620 O O . GLU A 1 72 ? -17.652 -9.116 24.707 1.00 70.12 72 GLU A O 1
ATOM 625 N N . TRP A 1 73 ? -15.444 -9.009 24.323 1.00 78.00 73 TRP A N 1
ATOM 626 C CA . TRP A 1 73 ? -15.082 -9.890 25.438 1.00 78.00 73 TRP A CA 1
ATOM 627 C C . TRP A 1 73 ? -15.534 -9.332 26.796 1.00 78.00 73 TRP A C 1
ATOM 629 O O . TRP A 1 73 ? -16.113 -10.063 27.605 1.00 78.00 73 TRP A O 1
ATOM 639 N N . TYR A 1 74 ? -15.304 -8.038 27.044 1.00 71.19 74 TYR A N 1
ATOM 640 C CA . TYR A 1 74 ? -15.684 -7.371 28.289 1.00 71.19 74 TYR A CA 1
ATOM 641 C C . TYR A 1 74 ? -17.197 -7.433 28.514 1.00 71.19 74 TYR A C 1
ATOM 643 O O . TYR A 1 74 ? -17.638 -7.721 29.630 1.00 71.19 74 TYR A O 1
ATOM 651 N N . PHE A 1 75 ? -17.987 -7.212 27.461 1.00 71.94 75 PHE A N 1
ATOM 652 C CA . PHE A 1 75 ? -19.441 -7.326 27.517 1.00 71.94 75 PHE A CA 1
ATOM 653 C C . PHE A 1 75 ? -19.876 -8.734 27.922 1.00 71.94 75 PHE A C 1
ATOM 655 O O . PHE A 1 75 ? -20.564 -8.893 28.929 1.00 71.94 75 PHE A O 1
ATOM 662 N N . VAL A 1 76 ? -19.403 -9.759 27.205 1.00 76.00 76 VAL A N 1
ATOM 663 C CA . VAL A 1 76 ? -19.746 -11.164 27.487 1.00 76.00 76 VAL A CA 1
ATOM 664 C C . VAL A 1 76 ? -19.408 -11.541 28.932 1.00 76.00 76 VAL A C 1
ATOM 666 O O . VAL A 1 76 ? -20.155 -12.279 29.573 1.00 76.00 76 VAL A O 1
ATOM 669 N N . LYS A 1 77 ? -18.306 -11.017 29.480 1.00 78.00 77 LYS A N 1
ATOM 670 C CA . LYS A 1 77 ? -17.895 -11.289 30.865 1.00 78.00 77 LYS A CA 1
ATOM 671 C C . LYS A 1 77 ? -18.716 -10.562 31.929 1.00 78.00 77 LYS A C 1
ATOM 673 O O . LYS A 1 77 ? -18.837 -11.094 33.029 1.00 78.00 77 LYS A O 1
ATOM 678 N N . ASN A 1 78 ? -19.272 -9.389 31.631 1.00 70.88 78 ASN A N 1
ATOM 679 C CA . ASN A 1 78 ? -19.937 -8.531 32.624 1.00 70.88 78 ASN A CA 1
ATOM 680 C C . ASN A 1 78 ? -21.454 -8.380 32.413 1.00 70.88 78 ASN A C 1
ATOM 682 O O . ASN A 1 78 ? -22.115 -7.702 33.198 1.00 70.88 78 ASN A O 1
ATOM 686 N N . GLN A 1 79 ? -22.029 -9.029 31.396 1.00 68.06 79 GLN A N 1
ATOM 687 C CA . GLN A 1 79 ? -23.458 -8.936 31.062 1.00 68.06 79 GLN A CA 1
ATOM 688 C C . GLN A 1 79 ? -24.406 -9.359 32.199 1.00 68.06 79 GLN A C 1
ATOM 690 O O . GLN A 1 79 ? -25.544 -8.908 32.243 1.00 68.06 79 GLN A O 1
ATOM 695 N N . ALA A 1 80 ? -23.951 -10.213 33.124 1.00 74.88 80 ALA A N 1
ATOM 696 C CA . ALA A 1 80 ? -24.749 -10.682 34.261 1.00 74.88 80 ALA A CA 1
ATOM 697 C C . ALA A 1 80 ? -24.669 -9.759 35.493 1.00 74.88 80 ALA A C 1
ATOM 699 O O . ALA A 1 80 ? -25.488 -9.871 36.400 1.00 74.88 80 ALA A O 1
ATOM 700 N N . THR A 1 81 ? -23.675 -8.869 35.550 1.00 75.62 81 THR A N 1
ATOM 701 C CA . THR A 1 81 ? -23.343 -8.061 36.738 1.00 75.62 81 THR A CA 1
ATOM 702 C C . THR A 1 81 ? -23.509 -6.561 36.516 1.00 75.62 81 THR A C 1
ATOM 704 O O . THR A 1 81 ? -23.434 -5.786 37.471 1.00 75.62 81 THR A O 1
ATOM 707 N N . GLN A 1 82 ? -23.742 -6.122 35.278 1.00 68.88 82 GLN A N 1
ATOM 708 C CA . GLN A 1 82 ? -23.899 -4.714 34.926 1.00 68.88 82 GLN A CA 1
ATOM 709 C C . GLN A 1 82 ? -25.169 -4.477 34.112 1.00 68.88 82 GLN A C 1
ATOM 711 O O . GLN A 1 82 ? -25.591 -5.309 33.314 1.00 68.88 82 GLN A O 1
ATOM 716 N N . SER A 1 83 ? -25.775 -3.302 34.295 1.00 73.50 83 SER A N 1
ATOM 717 C CA . SER A 1 83 ? -26.890 -2.886 33.453 1.00 73.50 83 SER A CA 1
ATOM 718 C C . SER A 1 83 ? -26.410 -2.613 32.029 1.00 73.50 83 SER A C 1
ATOM 720 O O . SER A 1 83 ? -25.341 -2.037 31.813 1.00 73.50 83 SER A O 1
ATOM 722 N N . VAL A 1 84 ? -27.252 -2.955 31.055 1.00 64.69 84 VAL A N 1
ATOM 723 C CA . VAL A 1 84 ? -26.976 -2.798 29.620 1.00 64.69 84 VAL A CA 1
ATOM 724 C C . VAL A 1 84 ? -26.501 -1.376 29.279 1.00 64.69 84 VAL A C 1
ATOM 726 O O . VAL A 1 84 ? -25.509 -1.214 28.574 1.00 64.69 84 VAL A O 1
ATOM 729 N N . LYS A 1 85 ? -27.130 -0.334 29.852 1.00 63.66 85 LYS A N 1
ATOM 730 C CA . LYS A 1 85 ? -26.713 1.073 29.676 1.00 63.66 85 LYS A CA 1
ATOM 731 C C . LYS A 1 85 ? -25.275 1.337 30.136 1.00 63.66 85 LYS A C 1
ATOM 733 O O . LYS A 1 85 ? -24.537 2.022 29.436 1.00 63.66 85 LYS A O 1
ATOM 738 N N . LYS A 1 86 ? -24.869 0.802 31.293 1.00 67.50 86 LYS A N 1
ATOM 739 C CA . LYS A 1 86 ? -23.514 0.993 31.833 1.00 67.50 86 LYS A CA 1
ATOM 740 C C . LYS A 1 86 ? -22.475 0.258 30.986 1.00 67.50 86 LYS A C 1
ATOM 742 O O . LYS A 1 86 ? -21.403 0.794 30.731 1.00 67.50 86 LYS A O 1
ATOM 747 N N . SER A 1 87 ? -22.823 -0.924 30.482 1.00 63.88 87 SER A N 1
ATOM 748 C CA . SER A 1 87 ? -21.969 -1.671 29.559 1.00 63.88 87 SER A CA 1
ATOM 749 C C . SER A 1 87 ? -21.785 -0.948 28.220 1.00 63.88 87 SER A C 1
ATOM 751 O O . SER A 1 87 ? -20.662 -0.894 27.733 1.00 63.88 87 SER A O 1
ATOM 753 N N . PHE A 1 88 ? -22.830 -0.326 27.657 1.00 62.28 88 PHE A N 1
ATOM 754 C CA . PHE A 1 88 ? -22.713 0.486 26.434 1.00 62.28 88 PHE A CA 1
ATOM 755 C C . PHE A 1 88 ? -21.788 1.698 26.603 1.00 62.28 88 PHE A C 1
ATOM 757 O O . PHE A 1 88 ? -20.972 1.959 25.720 1.00 62.28 88 PHE A O 1
ATOM 764 N N . ILE A 1 89 ? -21.875 2.402 27.738 1.00 69.00 89 ILE A N 1
ATOM 765 C CA . ILE A 1 89 ? -20.978 3.526 28.051 1.00 69.00 89 ILE A CA 1
ATOM 766 C C . ILE A 1 89 ? -19.527 3.033 28.117 1.00 69.00 89 ILE A C 1
ATOM 768 O O . ILE A 1 89 ? -18.684 3.529 27.371 1.00 69.00 89 ILE A O 1
ATOM 772 N N . ASN A 1 90 ? -19.259 1.983 28.899 1.00 66.69 90 ASN A N 1
ATOM 773 C CA . ASN A 1 90 ? -17.918 1.405 29.032 1.00 66.69 90 ASN A CA 1
ATOM 774 C C . ASN A 1 90 ? -17.350 0.928 27.683 1.00 66.69 90 ASN A C 1
ATOM 776 O O . ASN A 1 90 ? -16.182 1.158 27.389 1.00 66.69 90 ASN A O 1
ATOM 780 N N . ILE A 1 91 ? -18.169 0.294 26.838 1.00 64.25 91 ILE A N 1
ATOM 781 C CA . ILE A 1 91 ? -17.770 -0.139 25.490 1.00 64.25 91 ILE A CA 1
ATOM 782 C C . ILE A 1 91 ? -17.410 1.065 24.620 1.00 64.25 91 ILE A C 1
ATOM 784 O O . ILE A 1 91 ? -16.393 1.027 23.931 1.00 64.25 91 ILE A O 1
ATOM 788 N N . SER A 1 92 ? -18.207 2.137 24.663 1.00 62.72 92 SER A N 1
ATOM 789 C CA . SER A 1 92 ? -17.915 3.350 23.897 1.00 62.72 92 SER A CA 1
ATOM 790 C C . SER A 1 92 ? -16.577 3.975 24.316 1.00 62.72 92 SER A C 1
ATOM 792 O O . SER A 1 92 ? -15.746 4.253 23.457 1.00 62.72 92 SER A O 1
ATOM 794 N N . GLU A 1 93 ? -16.291 4.059 25.616 1.00 65.81 93 GLU A N 1
ATOM 795 C CA . GLU A 1 93 ? -15.011 4.559 26.141 1.00 65.81 93 GLU A CA 1
ATOM 796 C C . GLU A 1 93 ? -13.826 3.632 25.798 1.00 65.81 93 GLU A C 1
ATOM 798 O O . GLU A 1 93 ? -12.729 4.090 25.472 1.00 65.81 93 GLU A O 1
ATOM 803 N N . MET A 1 94 ? -14.034 2.311 25.818 1.00 67.06 94 MET A N 1
ATOM 804 C CA . MET A 1 94 ? -13.001 1.318 25.487 1.00 67.06 94 MET A CA 1
ATOM 805 C C . MET A 1 94 ? -12.673 1.268 23.987 1.00 67.06 94 MET A C 1
ATOM 807 O O . MET A 1 94 ? -11.517 1.046 23.616 1.00 67.06 94 MET A O 1
ATOM 811 N N . VAL A 1 95 ? -13.667 1.476 23.119 1.00 63.88 95 VAL A N 1
ATOM 812 C CA . VAL A 1 95 ? -13.498 1.478 21.656 1.00 63.88 95 VAL A CA 1
ATOM 813 C C . VAL A 1 95 ? -12.938 2.819 21.170 1.00 63.88 95 VAL A C 1
ATOM 815 O O . VAL A 1 95 ? -11.973 2.830 20.400 1.00 63.88 95 VAL A O 1
ATOM 818 N N . PHE A 1 96 ? -13.474 3.939 21.665 1.00 58.88 96 PHE A N 1
ATOM 819 C CA . PHE A 1 96 ? -13.196 5.287 21.150 1.00 58.88 96 PHE A CA 1
ATOM 820 C C . PHE A 1 96 ? -12.122 6.077 21.919 1.00 58.88 96 PHE A C 1
ATOM 822 O O . PHE A 1 96 ? -11.853 7.218 21.565 1.00 58.88 96 PHE A O 1
ATOM 829 N N . ALA A 1 97 ? -11.405 5.414 22.835 1.00 53.53 97 ALA A N 1
ATOM 830 C CA . ALA A 1 97 ? -10.266 5.901 23.621 1.00 53.53 97 ALA A CA 1
ATOM 831 C C . ALA A 1 97 ? -10.634 6.545 24.965 1.00 53.53 97 ALA A C 1
ATOM 833 O O . ALA A 1 97 ? -11.687 7.152 25.135 1.00 53.53 97 ALA A O 1
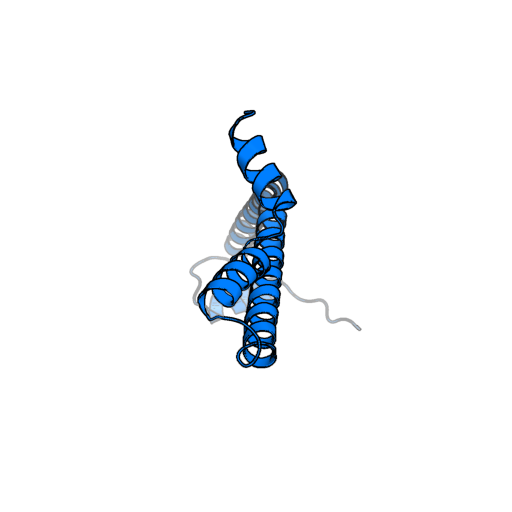ATOM 834 N N . SER A 1 98 ? -9.720 6.392 25.932 1.00 55.84 98 SER A N 1
ATO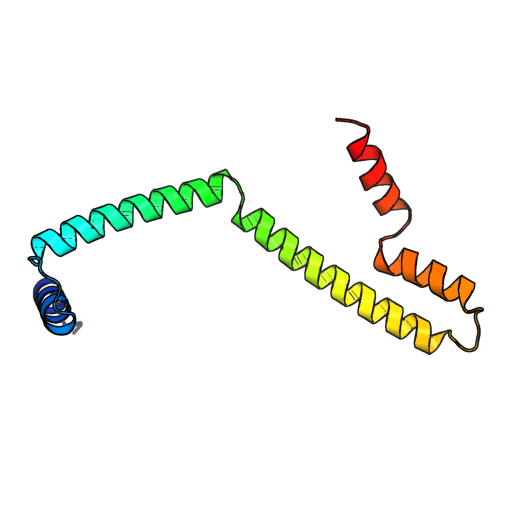M 835 C CA . SER A 1 98 ? -9.866 6.992 27.254 1.00 55.84 98 SER A CA 1
ATOM 836 C C . SER A 1 98 ? -10.106 8.491 27.121 1.00 55.84 98 SER A C 1
ATOM 838 O O . SER A 1 98 ? -9.625 9.134 26.185 1.00 55.84 98 SER A O 1
ATOM 840 N N . THR A 1 99 ? -10.821 9.054 28.088 1.00 50.22 99 THR A N 1
ATOM 841 C CA . THR A 1 99 ? -11.188 10.477 28.151 1.00 50.22 99 THR A CA 1
ATOM 842 C C . THR A 1 99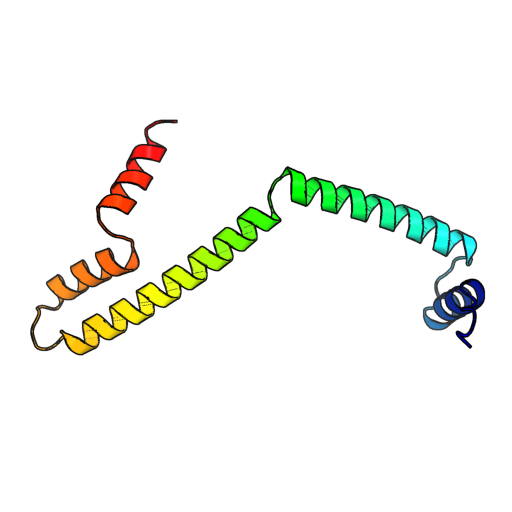 ? -10.037 11.437 27.810 1.00 50.22 99 THR A C 1
ATOM 844 O O . THR A 1 99 ? -10.264 12.473 27.192 1.00 50.22 99 THR A O 1
ATOM 847 N N . LYS A 1 100 ? -8.787 11.061 28.114 1.00 49.62 100 LYS A N 1
ATOM 848 C CA . LYS A 1 100 ? -7.564 11.815 27.789 1.00 49.62 100 LYS A CA 1
ATOM 849 C C . LYS A 1 100 ? -7.252 11.905 26.286 1.00 49.62 100 LYS A C 1
ATOM 851 O O . LYS A 1 100 ? -6.722 12.912 25.831 1.00 49.62 100 LYS A O 1
ATOM 856 N N . THR A 1 101 ? -7.527 10.858 25.511 1.00 52.25 101 THR A N 1
ATOM 857 C CA . THR A 1 101 ? -7.285 10.849 24.059 1.00 52.25 101 THR A CA 1
ATOM 858 C C . THR A 1 101 ? -8.344 11.673 23.330 1.00 52.25 101 THR A C 1
ATOM 860 O O . THR A 1 101 ? -7.987 12.489 22.492 1.00 52.25 101 THR A O 1
ATOM 863 N N . VAL A 1 102 ? -9.610 11.559 23.746 1.00 47.97 102 VAL A N 1
ATOM 864 C CA . VAL A 1 102 ? -10.712 12.397 23.242 1.00 47.97 102 VAL A CA 1
ATOM 865 C C . VAL A 1 102 ? -10.463 13.882 23.540 1.00 47.97 102 VAL A C 1
ATOM 867 O O . VAL A 1 102 ? -10.645 14.721 22.664 1.00 47.97 102 VAL A O 1
ATOM 870 N N . GLN A 1 103 ? -9.974 14.217 24.743 1.00 48.22 103 GLN A N 1
ATOM 871 C CA . GLN A 1 103 ? -9.583 15.592 25.083 1.00 48.22 103 GLN A CA 1
ATOM 872 C C . GLN A 1 103 ? -8.487 16.143 24.166 1.00 48.22 103 GLN A C 1
ATOM 874 O O . GLN A 1 103 ? -8.589 17.280 23.720 1.00 48.22 103 GLN A O 1
ATOM 879 N N . ASN A 1 104 ? -7.448 15.358 23.878 1.00 54.03 104 ASN A N 1
ATOM 880 C CA . ASN A 1 104 ? -6.347 15.818 23.033 1.00 54.03 104 ASN A CA 1
ATOM 881 C C . ASN A 1 104 ? -6.759 16.014 21.568 1.00 54.03 104 ASN A C 1
ATOM 883 O O . ASN A 1 104 ? -6.225 16.915 20.926 1.00 54.03 104 ASN A O 1
ATOM 887 N N . ASP A 1 105 ? -7.677 15.195 21.053 1.00 46.69 105 ASP A N 1
ATOM 888 C CA . ASP A 1 105 ? -8.158 15.316 19.674 1.00 46.69 105 ASP A CA 1
ATOM 889 C C . ASP A 1 105 ? -9.096 16.529 19.515 1.00 46.69 105 ASP A C 1
ATOM 891 O O . ASP A 1 105 ? -8.919 17.304 18.581 1.00 46.69 105 ASP A O 1
ATOM 895 N N . ILE A 1 106 ? -9.993 16.787 20.478 1.00 45.56 106 ILE A N 1
ATOM 896 C CA . ILE A 1 106 ? -10.875 17.973 20.466 1.00 45.56 106 ILE A CA 1
ATOM 897 C C . ILE A 1 106 ? -10.083 19.273 20.674 1.00 45.56 106 ILE A C 1
ATOM 899 O O . ILE A 1 106 ? -10.343 20.271 20.008 1.00 45.56 106 ILE A O 1
ATOM 903 N N . LEU A 1 107 ? -9.106 19.286 21.589 1.00 48.16 107 LEU A N 1
ATOM 904 C CA . LEU A 1 107 ? -8.336 20.500 21.882 1.00 48.16 107 LEU A CA 1
ATOM 905 C C . LEU A 1 107 ? -7.391 20.884 20.735 1.00 48.16 107 LEU A C 1
ATOM 907 O O . LEU A 1 107 ? -7.213 22.076 20.478 1.00 48.16 107 LEU A O 1
ATOM 911 N N . LYS A 1 108 ? -6.831 19.902 20.015 1.00 47.28 108 LYS A N 1
ATOM 912 C CA . LYS A 1 108 ? -5.989 20.161 18.837 1.00 47.28 108 LYS A CA 1
ATOM 913 C C . LYS A 1 108 ? -6.759 20.781 17.675 1.00 47.28 108 LYS A C 1
ATOM 915 O O . LYS A 1 108 ? -6.206 21.648 17.018 1.00 47.28 108 LYS A O 1
ATOM 920 N N . GLU A 1 109 ? -8.021 20.413 17.460 1.00 42.62 109 GLU A N 1
ATOM 921 C CA . GLU A 1 109 ? -8.860 21.053 16.430 1.00 42.62 109 GLU A CA 1
ATOM 922 C C . GLU A 1 109 ? -9.246 22.504 16.775 1.00 42.62 109 GLU A C 1
ATOM 924 O O . GLU A 1 109 ? -9.660 23.253 15.899 1.00 42.62 109 GLU A O 1
ATOM 929 N N . THR A 1 110 ? -9.089 22.925 18.034 1.00 40.41 110 THR A N 1
ATOM 930 C CA . THR A 1 110 ? -9.381 24.301 18.481 1.00 40.41 110 THR A CA 1
ATOM 931 C C . THR A 1 110 ? -8.155 25.212 18.612 1.00 40.41 110 THR A C 1
ATOM 933 O O . THR A 1 110 ? -8.312 26.359 19.025 1.00 40.41 110 THR A O 1
ATOM 936 N N . THR A 1 111 ? -6.941 24.724 18.321 1.00 41.09 111 THR A N 1
ATOM 937 C CA . THR A 1 111 ? -5.697 25.519 18.445 1.00 41.09 111 THR A CA 1
ATOM 938 C C . THR A 1 111 ? -4.862 25.648 17.167 1.00 41.09 111 THR A C 1
ATOM 940 O O . THR A 1 111 ? -3.746 26.156 17.254 1.00 41.09 111 THR A O 1
ATOM 943 N N . ASP A 1 112 ? -5.424 25.298 16.007 1.00 36.16 112 ASP A N 1
ATOM 944 C CA . ASP A 1 112 ? -4.958 25.771 14.693 1.00 36.16 112 ASP A CA 1
ATOM 945 C C . ASP A 1 112 ? -5.961 26.778 14.099 1.00 36.16 112 ASP A C 1
ATOM 947 O O . ASP A 1 112 ? -7.184 26.512 14.176 1.00 36.16 112 ASP A O 1
#

Secondary structure (DSSP, 8-state):
------HHHHHHHHHHHHT-SS-HHHHHHHHHHHHHHHHHHHHHHHHTTHHHHHHHHHHHHHHHHHHHHHHHHHHHHHTTTS-HHHHHHHHHHHHH--HHHHHHHHHHHT--

Radius of gyration: 28.14 Å; chains: 1; bounding box: 57×46×70 Å

Foldseek 3Di:
DPPPDDVQVVLVVVCVVVVPPDHSVVVVVVVVVVVVVVVVVVVVCVVVVVVVVVVVVVVVVVVLVVLQVVLVVVCVVCVVPDDPVVSVVVSCCSNVHHPVVVVVVVVVVVPD

Organism: NCBI:txid593133

pLDDT: mean 75.4, std 15.79, range [36.16, 96.12]